Protein AF-A0A2N7XAZ8-F1 (afdb_monomer)

Secondary structure (DSSP, 8-state):
--HHHHHHHHHHHHH-EEEGGGTEEES--SS-S-SS-SSHHHHHHHHHH----SEEEEEEEEEEE-TTS-EEEEEEEEEEE-

Solvent-accessible surface area (backbone atoms only — not comparable to full-atom values): 4985 Å² total; per-residue (Å²): 130,58,71,69,56,50,50,33,26,59,51,7,59,80,54,37,43,72,33,85,94,60,80,41,75,40,72,57,75,56,28,34,45,40,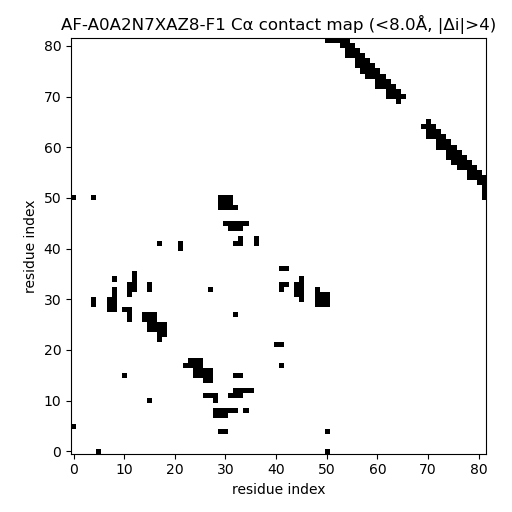83,79,55,90,48,72,66,38,51,50,49,28,63,75,45,42,74,80,63,67,73,49,77,47,81,45,77,46,68,61,69,45,99,84,69,50,67,58,82,46,80,45,79,47,78,46,74,107

Foldseek 3Di:
DDPVQVVQQVQLCPQWDAPPVLPDIDPHDAAQNHPPDPDPSSVVVNVVRHDPDAKDWDWDWDWDADPVRDTDIDIDIDMDGD

Structure (mmCIF, N/CA/C/O backbone):
data_AF-A0A2N7XAZ8-F1
#
_entry.id   AF-A0A2N7XAZ8-F1
#
loop_
_atom_site.group_PDB
_atom_site.id
_atom_site.type_symbol
_atom_site.label_atom_id
_atom_site.label_alt_id
_atom_site.label_comp_id
_atom_site.label_asym_id
_atom_site.label_entity_id
_atom_site.label_seq_id
_atom_site.pdbx_PDB_ins_code
_atom_site.Cartn_x
_atom_site.Cartn_y
_atom_site.Cartn_z
_atom_site.occupancy
_atom_site.B_iso_or_equiv
_atom_site.auth_seq_id
_atom_site.auth_comp_id
_atom_site.auth_asym_id
_atom_site.auth_atom_id
_atom_site.pdbx_PDB_model_num
ATOM 1 N N . VAL A 1 1 ? -7.665 1.920 -7.029 1.00 80.19 1 VAL A N 1
ATOM 2 C CA . VAL A 1 1 ? -7.185 0.580 -6.614 1.00 80.19 1 VAL A CA 1
ATOM 3 C C . VAL A 1 1 ? -8.123 -0.480 -7.187 1.00 80.19 1 VAL A C 1
ATOM 5 O O . VAL A 1 1 ? -9.249 -0.110 -7.511 1.00 80.19 1 VAL A O 1
ATOM 8 N N . PRO A 1 2 ? -7.673 -1.730 -7.385 1.00 92.50 2 PRO A N 1
ATOM 9 C CA . PRO A 1 2 ? -8.515 -2.838 -7.851 1.00 92.50 2 PRO A CA 1
ATOM 10 C C . PRO A 1 2 ? -9.761 -3.081 -6.977 1.00 92.50 2 PRO A C 1
ATOM 12 O O . PRO A 1 2 ? -9.816 -2.637 -5.828 1.00 92.50 2 PRO A O 1
ATOM 15 N N . ALA A 1 3 ? -10.780 -3.748 -7.528 1.00 95.94 3 ALA A N 1
ATOM 16 C CA . ALA A 1 3 ? -12.079 -3.922 -6.866 1.00 95.94 3 ALA A CA 1
ATOM 17 C C . ALA A 1 3 ? -12.000 -4.807 -5.608 1.00 95.94 3 ALA A C 1
ATOM 19 O O . ALA A 1 3 ? -12.621 -4.499 -4.593 1.00 95.94 3 ALA A O 1
ATOM 20 N N . ASP A 1 4 ? -11.193 -5.863 -5.658 1.00 94.62 4 ASP A N 1
ATOM 21 C CA . ASP A 1 4 ? -10.842 -6.734 -4.534 1.00 94.62 4 ASP A CA 1
ATOM 22 C C . ASP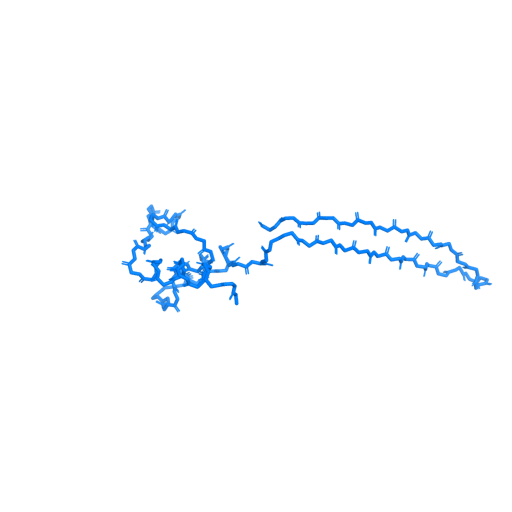 A 1 4 ? -10.138 -5.954 -3.415 1.00 94.62 4 ASP A C 1
ATOM 24 O O . ASP A 1 4 ? -10.509 -6.068 -2.248 1.00 94.62 4 ASP A O 1
ATOM 28 N N . VAL A 1 5 ? -9.208 -5.065 -3.772 1.00 95.56 5 VAL A N 1
ATOM 29 C CA . VAL A 1 5 ? -8.535 -4.185 -2.807 1.00 95.56 5 VAL A CA 1
ATOM 30 C C . VAL A 1 5 ? -9.530 -3.224 -2.153 1.00 95.56 5 VAL A C 1
ATOM 32 O O . VAL A 1 5 ? -9.481 -3.014 -0.944 1.00 95.56 5 VAL A O 1
ATOM 35 N N . PHE A 1 6 ? -10.472 -2.659 -2.912 1.00 96.31 6 PHE A N 1
ATOM 36 C CA . PHE A 1 6 ? -11.540 -1.833 -2.337 1.00 96.31 6 PHE A CA 1
ATOM 37 C C . PHE A 1 6 ? -12.454 -2.621 -1.391 1.00 96.31 6 PHE A C 1
ATOM 39 O O . PHE A 1 6 ? -12.855 -2.090 -0.353 1.00 96.31 6 PHE A O 1
ATOM 46 N N . ALA A 1 7 ? -12.773 -3.874 -1.720 1.00 97.19 7 ALA A N 1
ATOM 47 C CA . ALA A 1 7 ? -13.559 -4.744 -0.851 1.00 97.19 7 ALA A CA 1
ATOM 48 C C . ALA A 1 7 ? -12.825 -5.036 0.468 1.00 97.19 7 ALA A C 1
ATOM 50 O O . ALA A 1 7 ? -13.433 -4.916 1.534 1.00 97.19 7 ALA A O 1
ATOM 51 N N . ALA A 1 8 ? -11.517 -5.306 0.406 1.00 97.06 8 ALA A N 1
ATOM 52 C CA . ALA A 1 8 ? -10.668 -5.475 1.583 1.00 97.06 8 ALA A CA 1
ATOM 53 C C . ALA A 1 8 ? -10.636 -4.204 2.446 1.00 97.06 8 ALA A C 1
ATOM 55 O O . ALA A 1 8 ? -10.871 -4.265 3.649 1.00 97.06 8 ALA A O 1
ATOM 56 N N . ILE A 1 9 ? -10.463 -3.024 1.836 1.00 97.50 9 ILE A N 1
ATOM 57 C CA . ILE A 1 9 ? -10.509 -1.733 2.547 1.00 97.50 9 ILE A CA 1
ATOM 58 C C . ILE A 1 9 ? -11.855 -1.541 3.260 1.00 97.50 9 ILE A C 1
ATOM 60 O O . ILE A 1 9 ? -11.895 -1.126 4.418 1.00 97.50 9 ILE A O 1
ATOM 64 N N . LYS A 1 10 ? -12.968 -1.863 2.590 1.00 96.94 10 LYS A N 1
ATOM 65 C CA . LYS A 1 10 ? -14.306 -1.773 3.188 1.00 96.94 10 LYS A CA 1
ATOM 66 C C . LYS A 1 10 ? -14.457 -2.721 4.379 1.00 96.94 10 LYS A C 1
ATOM 68 O O . LYS A 1 10 ? -15.053 -2.332 5.378 1.00 96.94 10 LYS A O 1
ATOM 73 N N . LYS A 1 11 ? -13.921 -3.941 4.285 1.00 97.62 11 LYS A N 1
ATOM 74 C CA . LYS A 1 11 ? -13.946 -4.917 5.379 1.00 97.62 11 LYS A CA 1
ATOM 75 C C . LYS A 1 11 ? -13.059 -4.480 6.543 1.00 97.62 11 LYS A C 1
ATOM 77 O O . LYS A 1 11 ? -13.487 -4.584 7.689 1.00 97.62 11 LYS A O 1
ATOM 82 N N . ASN A 1 12 ? -11.874 -3.948 6.265 1.00 97.88 12 ASN A N 1
ATOM 83 C CA . ASN A 1 12 ? -10.968 -3.431 7.285 1.00 97.88 12 ASN A CA 1
ATOM 84 C C . ASN A 1 12 ? -11.621 -2.310 8.101 1.00 97.88 12 ASN A C 1
ATOM 86 O O . ASN A 1 12 ? -11.543 -2.324 9.324 1.00 97.88 12 ASN A O 1
ATOM 90 N N . ALA A 1 13 ? -12.329 -1.392 7.432 1.00 97.44 13 ALA A N 1
ATOM 91 C CA . ALA A 1 13 ? -12.960 -0.231 8.061 1.00 97.44 13 ALA A CA 1
ATOM 92 C C . ALA A 1 13 ? -13.892 -0.566 9.238 1.00 97.44 13 ALA A C 1
ATOM 94 O O . ALA A 1 13 ? -14.118 0.289 10.092 1.00 97.44 13 ALA A O 1
ATOM 95 N N . THR A 1 14 ? -14.455 -1.778 9.272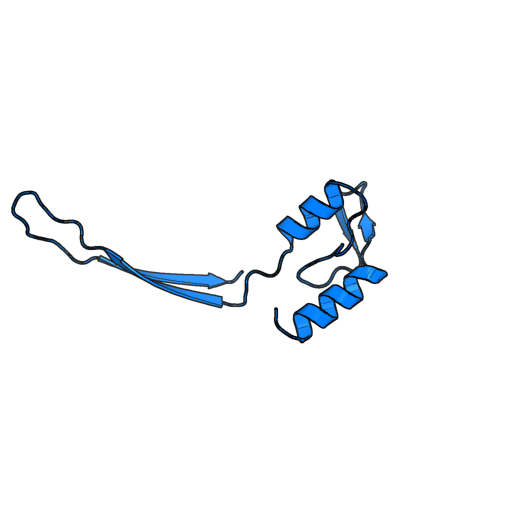 1.00 96.75 14 THR A N 1
ATOM 96 C CA . THR A 1 14 ? -15.366 -2.221 10.336 1.00 96.75 14 THR A CA 1
ATOM 97 C C . THR A 1 14 ? -14.785 -3.302 11.241 1.00 96.75 14 THR A C 1
ATOM 99 O O . THR A 1 14 ? -15.399 -3.592 12.261 1.00 96.75 14 THR A O 1
ATOM 102 N N . ASN A 1 15 ? -13.664 -3.930 10.868 1.00 97.06 15 ASN A N 1
ATOM 103 C CA . ASN A 1 15 ? -13.159 -5.128 11.551 1.00 97.06 15 ASN A CA 1
ATOM 104 C C . ASN A 1 15 ? -11.733 -4.987 12.091 1.00 97.06 15 ASN A C 1
ATOM 106 O O . ASN A 1 15 ? -11.394 -5.671 13.055 1.00 97.06 15 ASN A O 1
ATOM 110 N N . THR A 1 16 ? -10.898 -4.142 11.484 1.00 97.56 16 THR A N 1
ATOM 111 C CA . THR A 1 16 ? -9.500 -3.998 11.891 1.00 97.56 16 THR A CA 1
ATOM 112 C C . THR A 1 16 ? -9.397 -3.210 13.186 1.00 97.56 16 THR A C 1
ATOM 114 O O . THR A 1 16 ? -9.917 -2.098 13.276 1.00 97.56 16 THR A O 1
ATOM 117 N N . ASN A 1 17 ? -8.643 -3.738 14.152 1.00 97.12 17 ASN A N 1
ATOM 118 C CA . ASN A 1 17 ? -8.314 -3.026 15.384 1.00 97.12 17 ASN A CA 1
ATOM 119 C C . ASN A 1 17 ? -6.801 -2.930 15.582 1.00 97.12 17 ASN A C 1
ATOM 121 O O . ASN A 1 17 ? -6.025 -3.755 15.093 1.00 97.12 17 ASN A O 1
ATOM 125 N N . LEU A 1 18 ? -6.390 -1.919 16.344 1.00 96.88 18 LEU A N 1
ATOM 126 C CA . LEU A 1 18 ? -5.039 -1.838 16.882 1.00 96.88 18 LEU A CA 1
ATOM 127 C C . LEU A 1 18 ? -4.881 -2.824 18.042 1.00 96.88 18 LEU A C 1
ATOM 129 O O . LEU A 1 18 ? -5.722 -2.875 18.937 1.00 96.88 18 LEU A O 1
ATOM 133 N N . VAL A 1 19 ? -3.754 -3.529 18.076 1.00 96.44 19 VAL A N 1
ATOM 134 C CA . VAL A 1 19 ? -3.358 -4.389 19.202 1.00 96.44 19 VAL A CA 1
ATOM 135 C C . VAL A 1 19 ? -2.041 -3.928 19.812 1.00 96.44 19 VAL A C 1
ATOM 137 O O . VAL A 1 19 ? -1.325 -3.097 19.243 1.00 96.44 19 VAL A O 1
ATOM 140 N N . SER A 1 20 ? -1.721 -4.449 20.999 1.00 93.00 20 SER A N 1
ATOM 141 C CA . SER A 1 20 ? -0.450 -4.193 21.693 1.00 93.00 20 SER A CA 1
ATOM 142 C C . SER A 1 20 ? -0.129 -2.699 21.843 1.00 93.00 20 SER A C 1
ATOM 144 O O . SER A 1 20 ? 0.997 -2.264 21.601 1.00 93.00 20 SER A O 1
ATOM 146 N N . GLY A 1 21 ? -1.145 -1.897 22.182 1.00 90.50 21 GLY A N 1
ATOM 147 C CA . GLY A 1 21 ? -1.009 -0.447 22.353 1.00 90.50 21 GLY A CA 1
ATOM 148 C C . GLY A 1 21 ? -0.759 0.332 21.056 1.00 90.50 21 GLY A C 1
ATOM 149 O O . GLY A 1 21 ? -0.249 1.444 21.118 1.00 90.50 21 GLY A O 1
ATOM 150 N N . GLY A 1 22 ? -1.089 -0.237 19.892 1.00 92.56 22 GLY A N 1
ATOM 151 C CA . GLY A 1 22 ? -0.888 0.398 18.584 1.00 92.56 22 GLY A CA 1
ATOM 152 C C . GLY A 1 22 ? 0.277 -0.169 17.774 1.00 92.56 22 GLY A C 1
ATOM 153 O O . GLY A 1 22 ? 0.474 0.240 16.632 1.00 92.56 22 GLY A O 1
ATOM 154 N N . ASN A 1 23 ? 1.015 -1.135 18.326 1.00 94.62 23 ASN A N 1
ATOM 155 C CA . ASN A 1 23 ? 2.163 -1.766 17.671 1.00 94.62 23 ASN A CA 1
ATOM 156 C C . ASN A 1 23 ? 1.791 -2.913 16.721 1.00 94.62 23 ASN A C 1
ATOM 158 O O . ASN A 1 23 ? 2.674 -3.536 16.137 1.00 94.62 23 ASN A O 1
ATOM 162 N N . GLY A 1 24 ? 0.504 -3.207 16.552 1.00 95.75 24 GLY A N 1
ATOM 163 C CA . GLY A 1 24 ? 0.052 -4.218 15.606 1.00 95.75 24 GLY A CA 1
ATOM 164 C C . GLY A 1 24 ? -1.379 -4.001 15.149 1.00 95.75 24 GLY A C 1
ATOM 165 O O . GLY A 1 24 ? -2.103 -3.163 15.692 1.00 95.75 24 GLY A O 1
ATOM 166 N N . LEU A 1 25 ? -1.772 -4.808 14.168 1.00 97.62 25 LEU A N 1
ATOM 167 C CA . LEU A 1 25 ? -3.125 -4.885 13.635 1.00 97.62 25 LEU A CA 1
ATOM 168 C C . LEU A 1 25 ? -3.679 -6.293 13.848 1.00 97.62 25 LEU A C 1
ATOM 170 O O . LEU A 1 25 ? -2.969 -7.275 13.631 1.00 97.62 25 LEU A O 1
ATOM 174 N N . GLU A 1 26 ? -4.951 -6.386 14.214 1.00 97.31 26 GLU A N 1
ATOM 175 C CA . GLU A 1 26 ? -5.731 -7.625 14.149 1.00 97.31 26 GLU A CA 1
ATOM 176 C C . GLU A 1 26 ? -6.853 -7.495 13.117 1.00 97.31 26 GLU A C 1
ATOM 178 O O . GLU A 1 26 ? -7.326 -6.391 12.851 1.00 97.31 26 GLU A O 1
ATOM 183 N N . ASN A 1 27 ? -7.282 -8.624 12.541 1.00 96.50 27 ASN A N 1
ATOM 184 C CA . ASN A 1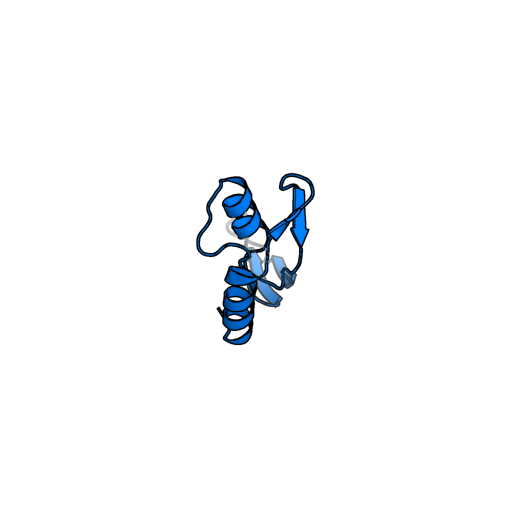 27 ? -8.358 -8.700 11.538 1.00 96.50 27 ASN A CA 1
ATOM 185 C C . ASN A 1 27 ? -8.147 -7.813 10.295 1.00 96.50 27 ASN A C 1
ATOM 187 O O . ASN A 1 27 ? -9.104 -7.467 9.602 1.00 96.50 27 ASN A O 1
ATOM 191 N N . PHE A 1 28 ? -6.890 -7.472 10.011 1.00 97.19 28 PHE A N 1
ATOM 192 C CA . PHE A 1 28 ? -6.485 -6.686 8.856 1.00 97.19 28 PHE A CA 1
ATOM 193 C C . PHE A 1 28 ? -6.277 -7.572 7.624 1.00 97.19 28 PHE A C 1
ATOM 195 O O . PHE A 1 28 ? -5.594 -8.594 7.695 1.00 97.19 28 PHE A O 1
ATOM 202 N N . GLU A 1 29 ? -6.835 -7.151 6.490 1.00 95.06 29 GLU A N 1
ATOM 203 C CA . GLU A 1 29 ? -6.510 -7.695 5.172 1.00 95.06 29 GLU A 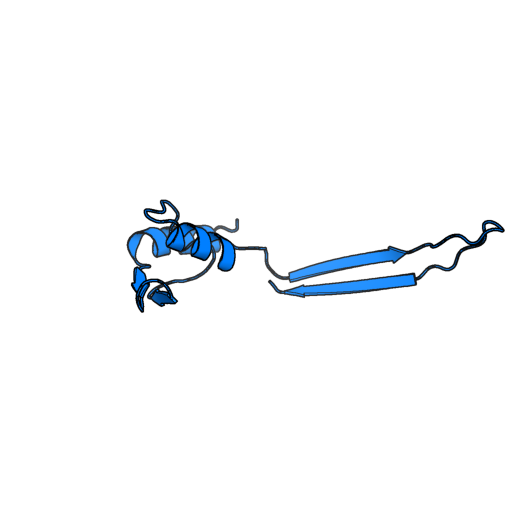CA 1
ATOM 204 C C . GLU A 1 29 ? -5.400 -6.876 4.500 1.00 95.06 29 GLU A C 1
ATOM 206 O O . GLU A 1 29 ? -4.304 -6.784 5.029 1.00 95.06 29 GLU A O 1
ATOM 211 N N . THR A 1 30 ? -5.629 -6.300 3.318 1.00 94.06 30 THR A N 1
ATOM 212 C CA . THR A 1 30 ? -4.622 -5.507 2.598 1.00 94.06 30 THR A CA 1
ATOM 213 C C . THR A 1 30 ? -5.002 -4.027 2.535 1.00 94.06 30 THR A C 1
ATOM 215 O O . THR A 1 30 ? -6.144 -3.637 2.795 1.00 94.06 30 THR A O 1
ATOM 218 N N . ALA A 1 31 ? -4.036 -3.206 2.126 1.00 95.06 31 ALA A N 1
ATOM 219 C CA . ALA A 1 31 ? -4.175 -1.806 1.751 1.00 95.06 31 ALA A CA 1
ATOM 220 C C . ALA A 1 31 ? -4.407 -0.796 2.882 1.00 95.06 31 ALA A C 1
ATOM 222 O O . ALA A 1 31 ? -3.467 -0.138 3.301 1.00 95.06 31 ALA A O 1
ATOM 223 N N . VAL A 1 32 ? -5.650 -0.551 3.296 1.00 97.56 32 VAL A N 1
ATOM 224 C CA . VAL A 1 32 ? -5.964 0.560 4.216 1.00 97.56 32 VAL A CA 1
ATOM 225 C C . VAL A 1 32 ? -6.753 0.018 5.407 1.00 97.56 32 VAL A C 1
ATOM 227 O O . VAL A 1 32 ? -7.921 -0.333 5.226 1.00 97.56 32 VAL A O 1
ATOM 230 N N . PRO A 1 33 ? -6.138 -0.091 6.600 1.00 97.88 33 PRO A N 1
ATOM 231 C CA . PRO A 1 33 ? -6.794 -0.588 7.802 1.00 97.88 33 PRO A CA 1
ATOM 232 C C . PRO A 1 33 ? -7.819 0.396 8.374 1.00 97.88 33 PRO A C 1
ATOM 234 O O . PRO A 1 33 ? -8.897 -0.031 8.774 1.00 97.88 33 PRO A O 1
ATOM 237 N N . PHE A 1 34 ? -7.526 1.703 8.362 1.00 98.31 34 PHE A N 1
ATOM 238 C CA . PHE A 1 34 ? -8.350 2.735 9.004 1.00 98.31 34 PHE A CA 1
ATOM 239 C C . PHE A 1 34 ? -8.704 3.874 8.033 1.00 98.31 34 PHE A C 1
ATOM 241 O O . PHE A 1 34 ? -8.116 4.953 8.107 1.00 98.31 34 PHE A O 1
ATOM 248 N N . PRO A 1 35 ? -9.663 3.694 7.105 1.00 96.31 35 PRO A N 1
ATOM 249 C CA . PRO A 1 35 ? -9.994 4.722 6.107 1.00 96.31 35 PRO A CA 1
ATOM 250 C C . PRO A 1 35 ? -10.478 6.050 6.704 1.00 96.31 35 PRO A C 1
ATOM 252 O O . PRO A 1 35 ? -10.350 7.092 6.067 1.00 96.31 35 PRO A O 1
ATOM 255 N N . ILE A 1 36 ? -11.015 6.008 7.926 1.00 96.69 36 ILE A N 1
ATOM 256 C CA . ILE A 1 36 ? -11.379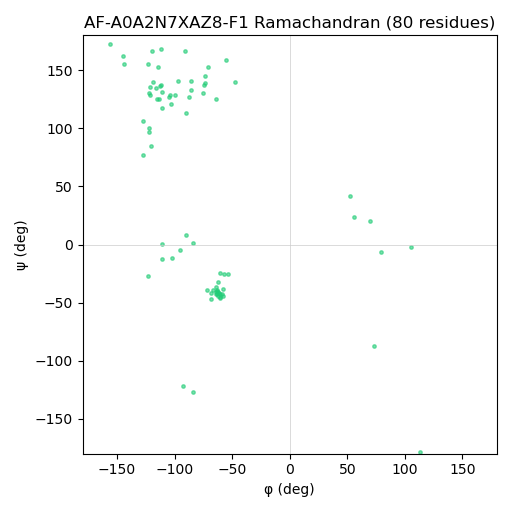 7.175 8.731 1.00 96.69 36 ILE A CA 1
ATOM 257 C C . ILE A 1 36 ? -10.575 7.086 10.038 1.00 96.69 36 ILE A C 1
ATOM 259 O O . ILE A 1 36 ? -11.066 6.508 11.011 1.00 96.69 36 ILE A O 1
ATOM 263 N N . PRO A 1 37 ? -9.321 7.570 10.055 1.00 97.19 37 PRO A N 1
ATOM 264 C CA . PRO A 1 37 ? -8.443 7.399 11.200 1.00 97.19 37 PRO A CA 1
ATOM 265 C C . PRO A 1 37 ? -8.860 8.308 12.363 1.00 97.19 37 PRO A C 1
ATOM 267 O O . PRO A 1 37 ? -9.184 9.481 12.178 1.00 97.19 37 PRO A O 1
ATOM 270 N N . LYS A 1 38 ? -8.812 7.766 13.576 1.00 96.81 38 LYS A N 1
ATOM 271 C CA . LYS A 1 38 ? -9.116 8.424 14.853 1.00 96.81 38 LYS A CA 1
ATOM 272 C C . LYS A 1 38 ? -7.860 8.815 15.629 1.00 96.81 38 LYS A C 1
ATOM 274 O O . LYS A 1 38 ? -7.951 9.555 16.604 1.00 96.81 38 LYS A O 1
ATOM 279 N N . SER A 1 39 ? -6.688 8.325 15.221 1.00 97.12 39 SER A N 1
ATOM 280 C CA . SER A 1 39 ? -5.407 8.642 15.856 1.00 97.12 39 SER A CA 1
ATOM 281 C C . SER A 1 39 ? -4.262 8.727 14.845 1.00 97.12 39 SER A C 1
ATOM 283 O O . SER A 1 39 ? -4.345 8.202 13.735 1.00 97.12 39 SER A O 1
ATOM 285 N N . GLY A 1 40 ? -3.153 9.360 15.241 1.00 97.75 40 GLY A N 1
ATOM 286 C CA . GLY A 1 40 ? -1.946 9.418 14.409 1.00 97.75 40 GLY A CA 1
ATOM 287 C C . GLY A 1 40 ? -1.337 8.038 14.138 1.00 97.75 40 GLY A C 1
ATOM 288 O O . GLY A 1 40 ? -0.825 7.798 13.049 1.00 97.75 40 GLY A O 1
ATOM 289 N N . VAL A 1 41 ? -1.454 7.103 15.085 1.00 98.00 41 VAL A N 1
ATOM 290 C CA . VAL A 1 41 ? -0.974 5.721 14.917 1.00 98.00 41 VAL A CA 1
ATOM 291 C C . VAL A 1 41 ? -1.718 5.019 13.778 1.00 98.00 41 VAL A C 1
ATOM 293 O O . VAL A 1 41 ? -1.098 4.353 12.952 1.00 98.00 41 VAL A O 1
ATOM 296 N N . GLU A 1 42 ? -3.029 5.228 13.662 1.00 98.00 42 GLU A N 1
ATOM 297 C CA . GLU A 1 42 ? -3.828 4.684 12.557 1.00 98.00 42 GLU A CA 1
ATOM 298 C C . GLU A 1 42 ? -3.413 5.267 11.196 1.00 98.00 42 GLU A C 1
ATOM 300 O O . GLU A 1 42 ? -3.348 4.544 10.201 1.00 98.00 42 GLU A O 1
ATOM 305 N N . VAL A 1 43 ? -3.046 6.555 11.150 1.00 98.12 43 VAL A N 1
ATOM 306 C CA . VAL A 1 43 ? -2.501 7.191 9.936 1.00 98.12 43 VAL A CA 1
ATOM 307 C C . VAL A 1 43 ? -1.176 6.546 9.523 1.00 98.12 43 VAL A C 1
ATOM 309 O O . VAL A 1 43 ? -0.966 6.274 8.338 1.00 98.12 43 VAL A O 1
ATOM 312 N N . ILE A 1 44 ? -0.292 6.263 10.484 1.00 98.00 44 ILE A N 1
ATOM 313 C CA . ILE A 1 44 ? 0.973 5.568 10.218 1.00 98.00 44 ILE A CA 1
ATOM 314 C C . ILE A 1 44 ? 0.712 4.164 9.668 1.00 98.00 44 ILE A C 1
ATOM 316 O O . ILE A 1 44 ? 1.309 3.789 8.659 1.00 98.00 44 ILE A O 1
ATOM 320 N N . TRP A 1 45 ? -0.227 3.418 10.248 1.00 98.06 45 TRP A N 1
ATOM 321 C CA . TRP A 1 45 ? -0.599 2.101 9.731 1.00 98.06 45 TRP A CA 1
ATOM 322 C C . TRP A 1 45 ? -1.148 2.153 8.309 1.00 98.06 45 TRP A C 1
ATOM 324 O O . TRP A 1 45 ? -0.729 1.346 7.476 1.00 98.06 45 TRP A O 1
ATOM 334 N N . ASN A 1 46 ? -1.997 3.132 7.987 1.00 97.81 46 ASN A N 1
ATOM 335 C CA . ASN A 1 46 ? -2.448 3.356 6.612 1.00 97.81 46 ASN A CA 1
ATOM 336 C C . ASN A 1 46 ? -1.279 3.612 5.657 1.00 97.81 46 ASN A C 1
ATOM 338 O O . ASN A 1 46 ? -1.301 3.142 4.524 1.00 97.81 46 ASN A O 1
ATOM 342 N N . HIS A 1 47 ? -0.246 4.338 6.093 1.00 96.69 47 HIS A N 1
ATOM 343 C CA . HIS A 1 47 ? 0.936 4.565 5.269 1.00 96.69 47 HIS A CA 1
ATOM 344 C C . HIS A 1 47 ? 1.750 3.283 5.061 1.00 96.69 47 HIS A C 1
ATOM 346 O O . HIS A 1 47 ? 2.140 2.992 3.927 1.00 96.69 47 HIS A O 1
ATOM 352 N N . ILE A 1 48 ? 2.007 2.528 6.132 1.00 95.81 48 ILE A N 1
ATOM 353 C CA . ILE A 1 48 ? 2.806 1.295 6.105 1.00 95.81 48 ILE A CA 1
ATOM 354 C C . ILE A 1 48 ? 2.165 0.256 5.183 1.00 95.81 48 ILE A C 1
ATOM 356 O O . ILE A 1 48 ? 2.851 -0.352 4.368 1.00 95.81 48 ILE A O 1
ATOM 360 N N . THR A 1 49 ? 0.850 0.085 5.290 1.00 95.62 49 THR A N 1
ATOM 361 C CA . THR A 1 49 ? 0.125 -1.023 4.655 1.00 95.62 49 THR A CA 1
ATOM 362 C C . THR A 1 49 ? -0.491 -0.688 3.297 1.00 95.62 49 THR A C 1
ATOM 364 O O . THR A 1 49 ? -1.031 -1.582 2.641 1.00 95.62 49 THR A O 1
ATOM 367 N N . ARG A 1 50 ? -0.399 0.579 2.858 1.00 94.19 50 ARG A N 1
ATOM 368 C CA . ARG A 1 50 ? -1.029 1.073 1.626 1.00 94.19 50 ARG A CA 1
ATOM 369 C C . ARG A 1 50 ? -0.768 0.151 0.443 1.00 94.19 50 ARG A C 1
ATOM 371 O O . ARG A 1 50 ? 0.355 -0.286 0.204 1.00 94.19 50 ARG A O 1
ATOM 378 N N . TYR A 1 51 ? -1.792 -0.039 -0.377 1.00 92.38 51 TYR A N 1
ATOM 379 C CA . TYR A 1 51 ? -1.628 -0.737 -1.641 1.00 92.38 51 TYR A CA 1
ATOM 380 C C . TYR A 1 51 ? -0.704 0.056 -2.569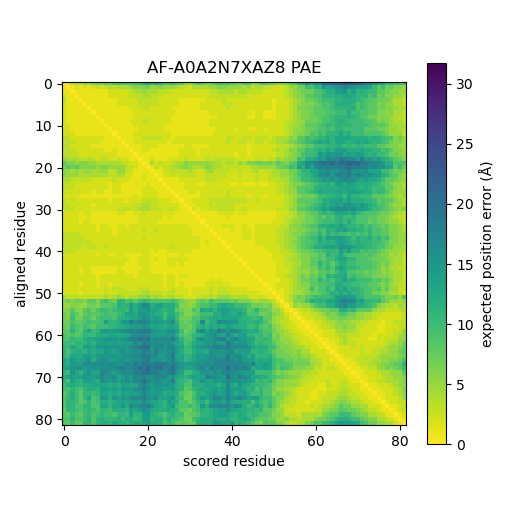 1.00 92.38 51 TYR A C 1
ATOM 382 O O . TYR A 1 51 ? -0.961 1.228 -2.856 1.00 92.38 51 TYR A O 1
ATOM 390 N N . ARG A 1 52 ? 0.363 -0.581 -3.056 1.00 89.88 52 ARG A N 1
ATOM 391 C CA . ARG A 1 52 ? 1.342 0.043 -3.964 1.00 89.88 52 ARG A CA 1
ATOM 392 C C . ARG A 1 52 ? 1.298 -0.526 -5.385 1.00 89.88 52 ARG A C 1
ATOM 394 O O . ARG A 1 52 ? 2.038 -0.053 -6.240 1.00 89.88 52 ARG A O 1
ATOM 401 N N . GLY A 1 53 ? 0.403 -1.476 -5.650 1.00 85.56 53 GLY A N 1
ATOM 402 C CA . GLY A 1 53 ? 0.334 -2.214 -6.911 1.00 85.56 53 GLY A CA 1
ATOM 403 C C . GLY A 1 53 ? 0.674 -3.690 -6.723 1.00 85.56 53 GLY A C 1
ATOM 404 O O . GLY A 1 53 ? 0.919 -4.135 -5.608 1.00 85.56 53 GLY A O 1
ATOM 405 N N . GLY A 1 54 ? 0.670 -4.442 -7.824 1.00 81.88 54 GLY A N 1
ATOM 406 C CA . GLY A 1 54 ? 1.228 -5.795 -7.879 1.00 81.88 54 GLY A CA 1
ATOM 407 C C . GLY A 1 54 ? 2.736 -5.752 -8.128 1.00 81.88 54 GLY A C 1
ATOM 408 O O . GLY A 1 54 ? 3.472 -5.044 -7.451 1.00 81.88 54 GLY A O 1
ATOM 409 N N . SER A 1 55 ? 3.214 -6.466 -9.141 1.00 81.12 55 SER A N 1
ATOM 410 C CA . SER A 1 55 ? 4.605 -6.339 -9.581 1.00 81.12 55 SER A CA 1
ATOM 411 C C . SER A 1 55 ? 4.779 -5.195 -10.581 1.00 81.12 55 SER A C 1
ATOM 413 O O . SER A 1 55 ? 3.971 -5.058 -11.502 1.00 81.12 55 SER A O 1
ATOM 415 N N . VAL A 1 56 ? 5.871 -4.438 -10.479 1.00 84.00 56 VAL A N 1
ATOM 416 C CA . VAL A 1 56 ? 6.304 -3.500 -11.524 1.00 84.00 56 VAL A CA 1
ATOM 417 C C . VAL A 1 56 ? 7.655 -3.929 -12.085 1.00 84.00 56 VAL A C 1
ATOM 419 O O . VAL A 1 56 ? 8.571 -4.278 -11.344 1.00 84.00 56 VAL A O 1
ATOM 422 N N . THR A 1 57 ? 7.781 -3.905 -13.413 1.00 87.50 57 THR A N 1
ATOM 423 C CA . THR A 1 57 ? 9.073 -4.029 -14.097 1.00 87.50 57 THR A CA 1
ATOM 424 C C . THR A 1 57 ? 9.487 -2.652 -14.590 1.00 87.50 57 THR A C 1
ATOM 426 O O . THR A 1 57 ? 8.704 -1.975 -15.256 1.00 87.50 57 THR A O 1
ATOM 429 N N . ARG A 1 58 ? 10.714 -2.238 -14.275 1.00 89.69 58 ARG A N 1
ATOM 430 C CA . ARG A 1 58 ? 11.296 -0.974 -14.725 1.00 89.69 58 ARG A CA 1
ATOM 431 C C . ARG A 1 58 ? 12.493 -1.259 -15.624 1.00 89.69 58 ARG A C 1
ATOM 433 O O . ARG A 1 58 ? 13.421 -1.952 -15.222 1.00 89.69 58 ARG A O 1
ATOM 440 N N . LEU A 1 59 ? 12.464 -0.706 -16.832 1.00 92.06 59 LEU A N 1
ATOM 441 C CA . LEU A 1 59 ? 13.587 -0.718 -17.766 1.00 92.06 59 LEU A CA 1
ATOM 442 C C . LEU A 1 59 ? 14.238 0.662 -17.730 1.00 92.06 59 LEU A C 1
ATOM 444 O O . LEU A 1 59 ? 13.568 1.660 -17.990 1.00 92.06 59 LEU A O 1
ATOM 448 N N . VAL A 1 60 ? 15.518 0.722 -17.377 1.00 94.50 60 VAL A N 1
ATOM 449 C CA . VAL A 1 60 ? 16.286 1.971 -17.348 1.00 94.50 60 VAL A CA 1
ATOM 450 C C . VAL A 1 60 ? 17.474 1.824 -18.279 1.00 94.50 60 VAL A C 1
ATOM 452 O O . VAL A 1 60 ? 18.245 0.875 -18.160 1.00 94.50 60 VAL A O 1
ATOM 455 N N . THR A 1 61 ? 17.646 2.782 -19.182 1.00 94.81 61 THR A N 1
ATOM 456 C CA . THR A 1 61 ? 18.863 2.911 -19.980 1.00 94.81 61 THR A CA 1
ATOM 457 C C . THR A 1 61 ? 19.589 4.164 -19.530 1.00 94.81 61 THR A C 1
ATOM 459 O O . THR A 1 61 ? 19.061 5.268 -19.639 1.00 94.81 61 THR A O 1
ATOM 462 N N . GLN A 1 62 ? 20.796 3.991 -19.007 1.00 94.38 62 GLN A N 1
ATOM 463 C CA . GLN A 1 62 ? 21.664 5.086 -18.610 1.00 94.38 62 GLN A CA 1
ATOM 464 C C . GLN A 1 62 ? 22.704 5.330 -19.701 1.00 94.38 62 GLN A C 1
ATOM 466 O O . GLN A 1 62 ? 23.397 4.408 -20.127 1.00 94.38 62 GLN A O 1
ATOM 471 N N . ALA A 1 63 ? 22.818 6.585 -20.128 1.00 94.00 63 ALA A N 1
ATOM 472 C CA . ALA A 1 63 ? 23.836 7.056 -21.055 1.00 94.00 63 ALA A CA 1
ATOM 473 C C . ALA A 1 63 ? 24.612 8.188 -20.376 1.00 94.00 63 ALA A C 1
ATOM 475 O O . ALA A 1 63 ? 24.152 9.327 -20.351 1.00 94.00 63 ALA A O 1
ATOM 476 N N . THR A 1 64 ? 25.761 7.872 -19.777 1.00 92.38 64 THR A N 1
ATOM 477 C CA . THR A 1 64 ? 26.621 8.890 -19.155 1.00 92.38 64 THR A CA 1
ATOM 478 C C . THR A 1 64 ? 27.619 9.400 -20.203 1.00 92.38 64 THR A C 1
ATOM 480 O O . THR A 1 64 ? 28.459 8.610 -20.646 1.00 92.38 64 THR A O 1
ATOM 483 N N . PRO A 1 65 ? 27.544 10.674 -20.634 1.00 93.19 65 PRO A N 1
ATOM 484 C CA . PRO A 1 65 ? 28.474 11.228 -21.611 1.00 93.19 65 PRO A CA 1
ATOM 485 C C . PRO A 1 65 ? 29.857 11.492 -20.999 1.00 93.19 65 PRO A C 1
ATOM 487 O O . PRO A 1 65 ? 29.982 11.882 -19.839 1.00 93.19 65 PRO A O 1
ATOM 490 N N . GLN A 1 66 ? 30.897 11.297 -21.803 1.00 93.12 66 GLN A N 1
ATOM 491 C CA . GLN A 1 66 ? 32.283 11.660 -21.516 1.00 93.12 66 GLN A CA 1
ATOM 492 C C . GLN A 1 66 ? 32.581 13.075 -22.037 1.00 93.12 66 GLN A C 1
ATOM 494 O O . GLN A 1 66 ? 31.832 13.628 -22.842 1.00 93.12 66 GLN A O 1
ATOM 499 N N . THR A 1 67 ? 33.708 13.660 -21.623 1.00 93.06 67 THR A N 1
ATOM 500 C CA . THR A 1 67 ? 34.131 15.015 -22.039 1.00 93.06 67 THR A CA 1
ATOM 501 C C . THR A 1 67 ? 34.264 15.180 -23.556 1.00 93.06 67 THR A C 1
ATOM 503 O O . THR A 1 67 ? 34.111 16.285 -24.065 1.00 93.06 67 THR A O 1
ATOM 506 N N . ASN A 1 68 ? 34.507 14.089 -24.286 1.00 93.12 68 ASN A N 1
ATOM 507 C CA . ASN A 1 68 ? 34.591 14.055 -25.748 1.00 93.12 68 ASN A CA 1
ATOM 508 C C . ASN A 1 68 ? 33.242 13.769 -26.448 1.00 93.12 68 ASN A C 1
ATOM 510 O O . ASN A 1 68 ? 33.224 13.518 -27.649 1.00 93.12 68 ASN A O 1
ATOM 514 N N . GLY A 1 69 ? 32.126 13.749 -25.713 1.00 89.19 69 GLY A N 1
ATOM 515 C CA . GLY A 1 69 ? 30.785 13.489 -26.247 1.00 89.19 69 GLY A CA 1
ATOM 516 C C . GLY A 1 69 ? 30.457 12.014 -26.505 1.00 89.19 69 GLY A C 1
ATOM 517 O O . GLY A 1 69 ? 29.308 11.697 -26.807 1.00 89.19 69 GLY A O 1
ATOM 518 N N . SER A 1 70 ? 31.418 11.097 -26.354 1.00 93.19 70 SER A N 1
ATOM 519 C CA . SER A 1 70 ? 31.136 9.658 -26.408 1.00 93.19 70 SER A CA 1
ATOM 520 C C . SER A 1 70 ? 30.371 9.197 -25.164 1.00 93.19 70 SER A C 1
ATOM 522 O O . SER A 1 70 ? 30.489 9.792 -24.094 1.00 93.19 70 SER A O 1
ATOM 524 N N . PHE A 1 71 ? 29.586 8.128 -25.276 1.00 92.00 71 PHE A N 1
ATOM 525 C CA . PHE A 1 71 ? 28.869 7.541 -24.145 1.00 92.00 71 PHE A CA 1
ATOM 526 C C . PHE A 1 71 ? 28.811 6.021 -24.270 1.00 92.00 71 PHE A C 1
ATOM 528 O O . PHE A 1 71 ? 28.861 5.469 -25.369 1.00 92.00 71 PHE A O 1
ATOM 535 N N . SER A 1 72 ? 28.655 5.362 -23.126 1.00 91.38 72 SER A N 1
ATOM 536 C CA . SER A 1 72 ? 28.347 3.935 -23.045 1.00 91.38 72 SER A CA 1
ATOM 537 C C . SER A 1 72 ? 26.933 3.764 -22.505 1.00 91.38 72 SER A C 1
ATOM 539 O O . SER A 1 72 ? 26.542 4.459 -21.565 1.00 91.38 72 SER A O 1
ATOM 541 N N . LEU A 1 73 ? 26.171 2.844 -23.098 1.00 92.31 73 LEU A N 1
ATOM 542 C CA . LEU A 1 73 ? 24.829 2.505 -22.632 1.00 92.31 73 LEU A CA 1
ATOM 543 C C . LEU A 1 73 ? 24.902 1.413 -21.568 1.00 92.31 73 LEU A C 1
ATOM 545 O O . LEU A 1 73 ? 25.472 0.348 -21.801 1.00 92.31 73 LEU A O 1
ATOM 549 N N . VAL A 1 74 ? 24.280 1.670 -20.422 1.00 93.38 74 VAL A N 1
ATOM 550 C CA . VAL A 1 74 ? 24.074 0.683 -19.359 1.00 93.38 74 VAL A CA 1
ATOM 551 C C . VAL A 1 74 ? 22.581 0.419 -19.237 1.00 93.38 74 VAL A C 1
ATOM 553 O O . VAL A 1 74 ? 21.792 1.348 -19.068 1.00 93.38 74 VAL A O 1
ATOM 556 N N . TYR A 1 75 ? 22.190 -0.848 -19.343 1.00 93.19 75 TYR A N 1
ATOM 557 C CA . TYR A 1 75 ? 20.796 -1.276 -19.271 1.00 93.19 75 TYR A CA 1
ATOM 558 C C . TYR A 1 75 ? 20.519 -1.922 -17.917 1.00 93.19 75 TYR A C 1
ATOM 560 O O . TYR A 1 75 ? 21.188 -2.880 -17.535 1.00 93.19 75 TYR A O 1
ATOM 568 N N . PHE A 1 76 ? 19.496 -1.435 -17.227 1.00 92.81 76 PHE A N 1
ATOM 569 C CA . PHE A 1 76 ? 18.966 -2.025 -16.007 1.00 92.81 76 PHE A CA 1
ATOM 570 C C . PHE A 1 76 ? 17.561 -2.558 -16.267 1.00 92.81 76 PHE A C 1
ATOM 572 O O . PHE A 1 76 ? 16.727 -1.896 -16.895 1.00 92.81 76 PHE A O 1
ATOM 579 N N . LYS A 1 77 ? 17.295 -3.758 -15.755 1.00 92.38 77 LYS A N 1
ATOM 580 C CA . LYS A 1 77 ? 15.963 -4.353 -15.696 1.00 92.38 77 LYS A CA 1
ATOM 581 C C . LYS A 1 77 ? 15.665 -4.664 -14.239 1.00 92.38 77 LYS A C 1
ATOM 583 O O . LYS A 1 77 ? 16.114 -5.682 -13.722 1.00 92.38 77 LYS A O 1
ATOM 588 N N . ASP A 1 78 ? 14.890 -3.795 -13.609 1.00 91.00 78 ASP A N 1
ATOM 589 C CA . ASP A 1 78 ? 14.491 -3.958 -12.218 1.00 91.00 78 ASP A CA 1
ATOM 590 C C . ASP A 1 78 ? 13.098 -4.585 -12.155 1.00 91.00 78 ASP A C 1
ATOM 592 O O . ASP A 1 78 ? 12.203 -4.224 -12.926 1.00 91.00 78 ASP A O 1
ATOM 596 N N . GLN A 1 79 ? 12.892 -5.495 -11.209 1.00 88.56 79 GLN A N 1
ATOM 597 C CA . GLN A 1 79 ? 11.577 -6.024 -10.864 1.00 88.56 79 GLN A CA 1
ATOM 598 C C . GLN A 1 79 ? 11.310 -5.768 -9.389 1.00 88.56 79 GLN A C 1
ATOM 600 O O . GLN A 1 79 ? 12.135 -6.086 -8.537 1.00 88.56 79 GLN A O 1
AT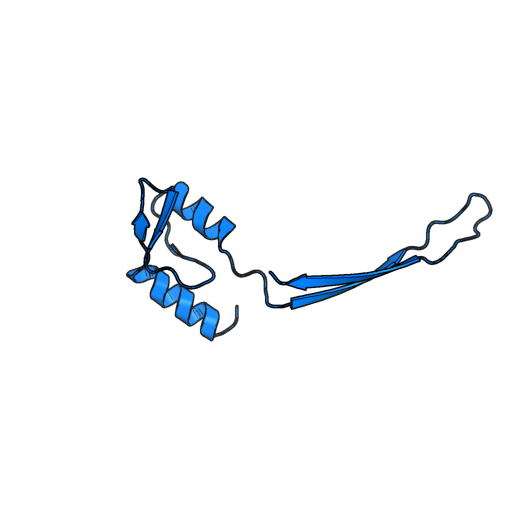OM 605 N N . PHE A 1 80 ? 10.143 -5.203 -9.100 1.00 82.88 80 PHE A N 1
ATOM 606 C CA . PHE A 1 80 ? 9.677 -4.962 -7.744 1.00 82.88 80 PHE A CA 1
ATOM 607 C C . PHE A 1 80 ? 8.352 -5.680 -7.542 1.00 82.88 80 PHE A C 1
ATOM 609 O O . PHE A 1 80 ? 7.465 -5.601 -8.393 1.00 82.88 80 PHE A O 1
ATOM 616 N N . VAL A 1 81 ? 8.219 -6.346 -6.401 1.00 80.12 81 VAL A N 1
ATOM 617 C CA . VAL A 1 81 ? 6.939 -6.786 -5.845 1.00 80.12 81 VAL A CA 1
ATOM 618 C C . VAL A 1 81 ? 6.721 -5.945 -4.595 1.00 80.12 81 VAL A C 1
ATOM 620 O O . VAL A 1 81 ? 7.665 -5.753 -3.825 1.00 80.12 81 VAL A O 1
ATOM 623 N N . PHE A 1 82 ? 5.532 -5.365 -4.464 1.00 72.06 82 PHE A N 1
ATOM 624 C CA . PHE A 1 82 ? 5.194 -4.498 -3.340 1.00 72.06 82 PHE A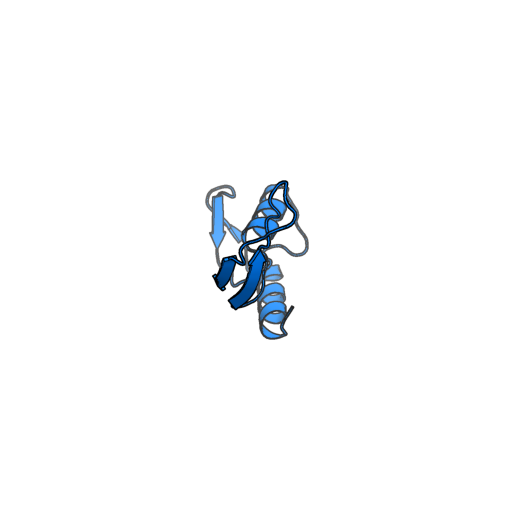 CA 1
ATOM 625 C C . PHE A 1 82 ? 4.663 -5.258 -2.132 1.00 72.06 82 PHE A C 1
ATOM 627 O O . PHE A 1 82 ? 4.041 -6.325 -2.332 1.00 72.06 82 PHE A O 1
#

Nearest PDB structures (foldseek):
  3ua0-assembly1_B-2  TM=4.991E-01  e=5.366E+00  Bombyx mori
  6yxx-assembly1_BN  TM=2.855E-01  e=1.152E+00  Trypanosoma brucei brucei

Radius of gyration: 20.35 Å; Cα contacts (8 Å, |Δi|>4): 117; chains: 1; bounding box: 50×24×49 Å

Sequence (82 aa):
VPADVFAAIKKNATNTNLVSGGNGLENFETAVPFPIPKSGVEVIWNHITRYRGGSVTRLVTQATPQTNGSFSLVYFKDQFVF

pLDDT: mean 93.59, std 5.0, range [72.06, 98.31]

Mean predicted aligned error: 6.28 Å